Protein AF-A0A6V7KAG8-F1 (afdb_monomer_lite)

pLDDT: mean 85.81, std 10.56, range [47.44, 97.69]

InterPro domains:
  IPR023238 FAM175 family [PTHR31728] (1-101)

Sequence (103 aa):
IHSIIPCSPAINICGPRGTVDYERLKAMLRETGRHVVGWFRYRKNATLTPTFKDKILHKQFMSIFKNERCNDNYFVACMLNSSTTIGGGTHKFKHVFLHYKNG

Foldseek 3Di:
DPDDDDDPPVLCQQDPVLDGPLVSVCVSCPPVLQVQQEEEDEDEPDDQDDDPSNVVNQVNSLVSSDDPVHHQQRYKYKYKYWYADDVRPDIDIDIDIDGDDDD

Structure (mmCIF, N/CA/C/O backbone):
data_AF-A0A6V7KAG8-F1
#
_entry.id   AF-A0A6V7KAG8-F1
#
loop_
_atom_site.group_PDB
_atom_site.id
_atom_site.type_symbol
_atom_site.label_atom_id
_atom_site.label_alt_id
_atom_site.label_comp_id
_atom_site.label_asym_id
_atom_site.label_entity_id
_atom_site.label_seq_id
_atom_site.pdbx_PDB_ins_code
_atom_site.Cartn_x
_atom_site.Cartn_y
_atom_site.Cartn_z
_atom_site.occupancy
_atom_site.B_iso_or_equiv
_atom_site.auth_seq_id
_atom_site.auth_comp_id
_atom_site.auth_asym_id
_atom_site.auth_atom_id
_atom_site.pdbx_PDB_model_num
ATOM 1 N N . ILE A 1 1 ? -13.057 -3.910 -5.264 1.00 79.56 1 ILE A N 1
ATOM 2 C CA . ILE A 1 1 ? -12.570 -2.522 -5.050 1.00 79.56 1 ILE A CA 1
ATOM 3 C C . ILE A 1 1 ? -13.273 -1.641 -6.071 1.00 79.56 1 ILE A C 1
ATOM 5 O O . ILE A 1 1 ? -13.185 -1.967 -7.245 1.00 79.56 1 ILE A O 1
ATOM 9 N N . HIS A 1 2 ? -14.005 -0.609 -5.637 1.00 86.38 2 HIS A N 1
ATOM 10 C CA . HIS A 1 2 ? -14.826 0.229 -6.532 1.00 86.38 2 HIS A CA 1
ATOM 11 C C . HIS A 1 2 ? -14.133 1.525 -6.968 1.00 86.38 2 HIS A C 1
ATOM 13 O O . HIS A 1 2 ? -14.323 1.970 -8.094 1.00 86.38 2 HIS A O 1
ATOM 19 N N . SER A 1 3 ? -13.323 2.126 -6.098 1.00 91.56 3 SER A N 1
ATOM 20 C CA . SER A 1 3 ? -12.592 3.361 -6.381 1.00 91.56 3 SER A CA 1
ATOM 21 C C . SER A 1 3 ? -11.291 3.416 -5.579 1.00 91.56 3 SER A C 1
ATOM 23 O O . SER A 1 3 ? -11.089 2.642 -4.639 1.00 91.56 3 SER A O 1
ATOM 25 N N . ILE A 1 4 ? -10.398 4.323 -5.977 1.00 91.12 4 ILE A N 1
ATOM 26 C CA . ILE A 1 4 ? -9.155 4.630 -5.269 1.00 91.12 4 ILE A CA 1
ATOM 27 C C . ILE A 1 4 ? -9.095 6.128 -4.973 1.00 91.12 4 ILE A C 1
ATOM 29 O O . ILE A 1 4 ? -9.520 6.941 -5.791 1.00 91.12 4 ILE A O 1
ATOM 33 N N . ILE A 1 5 ? -8.540 6.486 -3.817 1.00 88.38 5 ILE A N 1
ATOM 34 C CA . ILE A 1 5 ? -8.283 7.878 -3.437 1.00 88.38 5 ILE A CA 1
ATOM 35 C C . ILE A 1 5 ? -6.762 8.047 -3.367 1.00 88.38 5 ILE A C 1
ATOM 37 O O . ILE A 1 5 ? -6.134 7.483 -2.466 1.00 88.38 5 ILE A O 1
ATOM 41 N N . PRO A 1 6 ? -6.130 8.756 -4.320 1.00 85.12 6 PRO A N 1
ATOM 42 C CA . PRO A 1 6 ? -4.703 9.017 -4.249 1.00 85.12 6 PRO A CA 1
ATOM 43 C C . PRO A 1 6 ? -4.412 9.996 -3.110 1.00 85.12 6 PRO A C 1
ATOM 45 O O . PRO A 1 6 ? -4.941 11.105 -3.069 1.00 85.12 6 PRO A O 1
ATOM 48 N N . CYS A 1 7 ? -3.532 9.600 -2.194 1.00 79.94 7 CYS A N 1
ATOM 49 C CA . CYS A 1 7 ? -2.980 10.524 -1.213 1.00 79.94 7 CYS A CA 1
ATOM 50 C C . CYS A 1 7 ? -1.894 11.357 -1.902 1.00 79.94 7 CYS A C 1
ATOM 52 O O . CYS A 1 7 ? -0.873 10.814 -2.330 1.00 79.94 7 CYS A O 1
ATOM 54 N N . SER A 1 8 ? -2.114 12.666 -2.039 1.00 70.31 8 SER A N 1
ATOM 55 C CA . SER A 1 8 ? -1.093 13.570 -2.577 1.00 70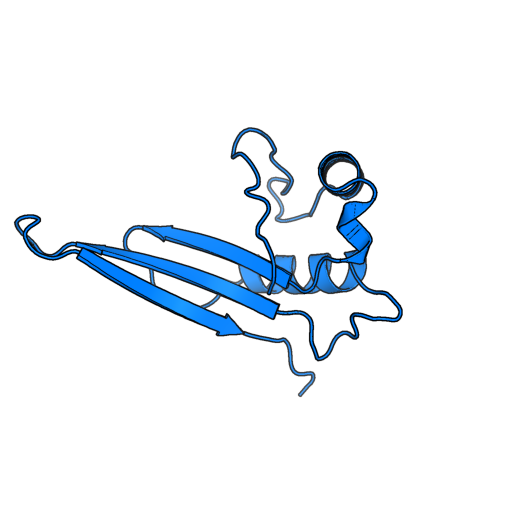.31 8 SER A CA 1
ATOM 56 C C . SER A 1 8 ? 0.169 13.520 -1.699 1.00 70.31 8 SER A C 1
ATOM 58 O O . SER A 1 8 ? 0.033 13.514 -0.475 1.00 70.31 8 SER A O 1
ATOM 60 N N . PRO A 1 9 ? 1.391 13.548 -2.266 1.00 63.31 9 PRO A N 1
ATOM 61 C CA . PRO A 1 9 ? 2.633 13.636 -1.490 1.00 63.31 9 PRO A CA 1
ATOM 62 C C . PRO A 1 9 ? 2.693 14.853 -0.553 1.00 63.31 9 PRO A C 1
ATOM 64 O O . PRO A 1 9 ? 3.380 14.813 0.463 1.00 63.31 9 PRO A O 1
ATOM 67 N N . ALA A 1 10 ? 1.953 15.924 -0.871 1.00 56.22 10 ALA A N 1
ATOM 68 C CA . ALA A 1 10 ? 1.813 17.104 -0.012 1.00 56.22 10 ALA A CA 1
ATOM 69 C C . ALA A 1 10 ? 1.030 16.805 1.283 1.00 56.22 10 ALA A C 1
ATOM 71 O O . ALA A 1 10 ? 1.198 17.472 2.309 1.00 56.22 10 ALA A O 1
ATOM 72 N N . ILE A 1 11 ? 0.187 15.771 1.253 1.00 59.94 11 ILE A N 1
ATOM 73 C CA . ILE A 1 11 ? -0.532 15.243 2.405 1.00 59.94 11 ILE A CA 1
ATOM 74 C C . ILE A 1 11 ? 0.362 14.180 3.032 1.00 59.94 11 ILE A C 1
ATOM 76 O O . ILE A 1 11 ? 0.193 12.979 2.827 1.00 59.94 11 ILE A O 1
ATOM 80 N N . ASN A 1 12 ? 1.366 14.631 3.782 1.00 67.25 12 ASN A N 1
ATOM 81 C CA . ASN A 1 12 ? 2.177 13.711 4.555 1.00 67.25 12 ASN A CA 1
ATOM 82 C C . ASN A 1 12 ? 1.346 13.166 5.726 1.00 67.25 12 ASN A C 1
ATOM 84 O O . ASN A 1 12 ? 1.292 13.768 6.796 1.00 67.25 12 ASN A O 1
ATOM 88 N N . ILE A 1 13 ? 0.657 12.050 5.484 1.00 72.50 13 ILE A N 1
ATOM 89 C CA . ILE A 1 13 ? -0.093 11.301 6.498 1.00 72.50 13 ILE A CA 1
ATOM 90 C C . ILE A 1 13 ? 0.819 10.420 7.353 1.00 72.50 13 ILE A C 1
ATOM 92 O O . ILE A 1 13 ? 0.333 9.772 8.267 1.00 72.50 13 ILE A O 1
ATOM 96 N N . CYS A 1 14 ? 2.116 10.333 7.044 1.00 72.56 14 CYS A N 1
ATOM 97 C CA . CYS A 1 14 ? 3.071 9.488 7.752 1.00 72.56 14 CYS A CA 1
ATOM 98 C C . CYS A 1 14 ? 4.195 10.345 8.336 1.00 72.56 14 CYS A C 1
ATOM 100 O O . CYS A 1 14 ? 5.072 10.834 7.6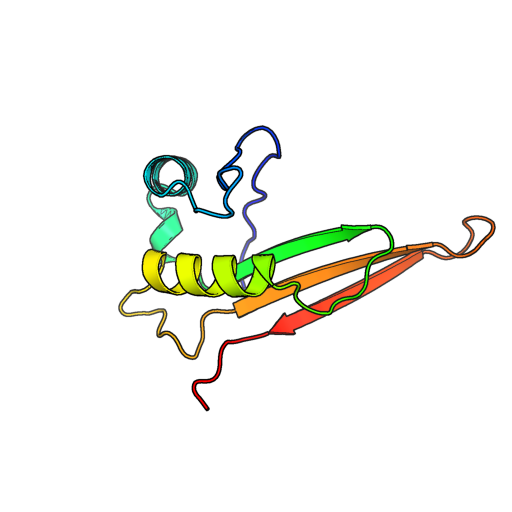26 1.00 72.56 14 CYS A O 1
ATOM 102 N N . GLY A 1 15 ? 4.220 10.478 9.657 1.00 69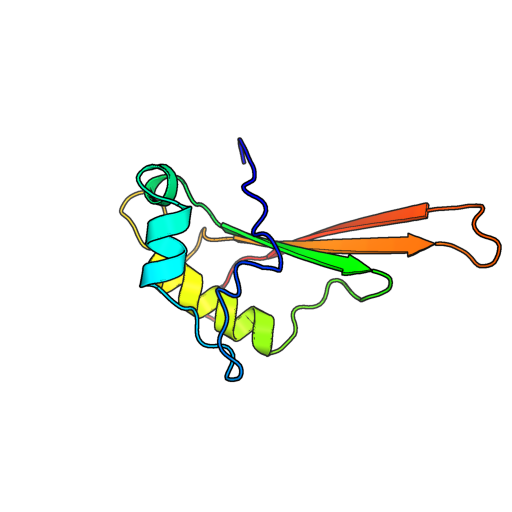.12 15 GLY A N 1
ATOM 103 C CA . GLY A 1 15 ? 5.323 11.126 10.353 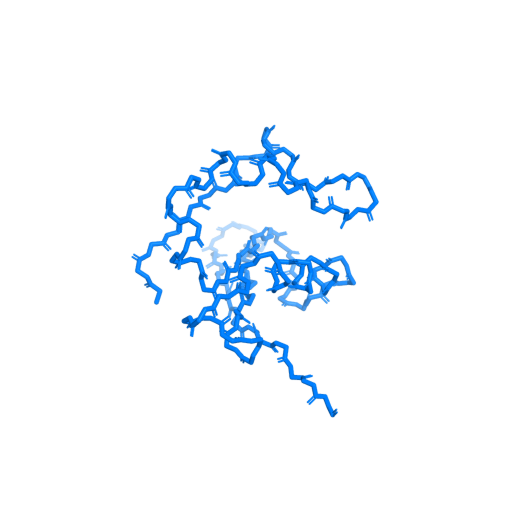1.00 69.12 15 GLY A CA 1
ATOM 104 C C . GLY A 1 15 ? 6.675 10.446 10.069 1.00 69.12 15 GLY A C 1
ATOM 105 O O . GLY A 1 15 ? 6.729 9.290 9.635 1.00 69.12 15 GLY A O 1
ATOM 106 N N . PRO A 1 16 ? 7.801 11.116 10.370 1.00 65.81 16 PRO A N 1
ATOM 107 C CA . PRO A 1 16 ? 9.151 10.600 10.111 1.00 65.81 16 PRO A CA 1
ATOM 108 C C . PRO A 1 16 ? 9.442 9.247 10.788 1.00 65.81 16 PRO A C 1
ATOM 110 O O . PRO A 1 16 ? 10.281 8.482 10.314 1.00 65.81 16 PRO A O 1
ATOM 113 N N . ARG A 1 17 ? 8.703 8.911 11.855 1.00 68.88 17 ARG A N 1
ATOM 114 C CA . ARG A 1 17 ? 8.790 7.636 12.587 1.00 68.88 17 ARG A CA 1
ATOM 115 C C . ARG A 1 17 ? 7.892 6.526 12.015 1.00 68.88 17 ARG A C 1
ATOM 117 O O . ARG A 1 17 ? 7.831 5.445 12.585 1.00 68.88 17 ARG A O 1
ATOM 124 N N . GLY A 1 18 ? 7.199 6.769 10.898 1.00 69.31 18 GLY A N 1
ATOM 125 C CA . GLY A 1 18 ? 6.235 5.825 10.319 1.00 69.31 18 GLY A CA 1
ATOM 126 C C . GLY A 1 18 ? 4.899 5.772 11.066 1.00 69.31 18 GLY A C 1
ATOM 127 O O . GLY A 1 18 ? 4.203 4.765 10.994 1.00 69.31 18 GLY A O 1
ATOM 128 N N . THR A 1 19 ? 4.567 6.827 11.811 1.00 79.19 19 THR A N 1
ATOM 129 C CA . THR A 1 19 ? 3.288 6.993 12.510 1.00 79.19 19 THR A CA 1
ATOM 130 C C . THR A 1 19 ? 2.272 7.660 11.597 1.00 79.19 19 THR A C 1
ATOM 132 O O . THR A 1 19 ? 2.549 8.735 11.064 1.00 79.19 19 THR A O 1
ATOM 135 N N . VAL A 1 20 ? 1.103 7.048 11.433 1.00 85.62 20 VAL A N 1
ATOM 136 C CA . VAL A 1 20 ? -0.013 7.655 10.705 1.00 85.62 20 VAL A CA 1
ATOM 137 C C . VAL A 1 20 ? -0.609 8.816 11.509 1.00 85.62 20 VAL A C 1
ATOM 139 O O . VAL A 1 20 ? -0.954 8.653 12.677 1.00 85.62 20 VAL A O 1
ATOM 142 N N . ASP A 1 21 ? -0.741 9.980 10.876 1.00 86.50 2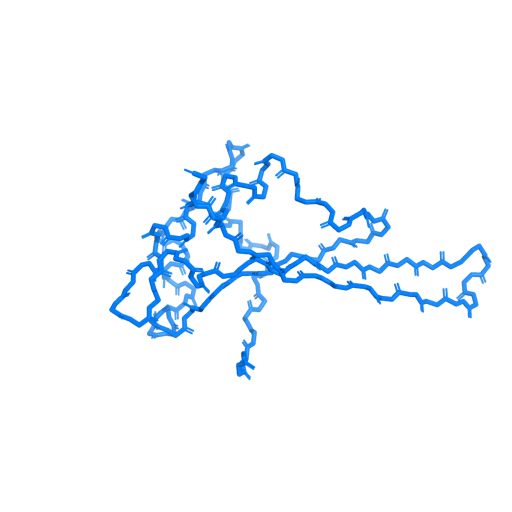1 ASP A N 1
ATOM 143 C CA . ASP A 1 21 ? -1.502 11.122 11.388 1.00 86.50 21 ASP A CA 1
ATOM 144 C C . ASP A 1 21 ? -2.999 10.867 11.159 1.00 86.50 21 ASP A C 1
ATOM 146 O O . ASP A 1 21 ? -3.520 11.019 10.049 1.00 86.50 21 ASP A O 1
ATOM 150 N N . TYR A 1 22 ? -3.671 10.406 12.215 1.00 83.06 22 TYR A N 1
ATOM 151 C CA . TYR A 1 22 ? -5.073 10.001 12.173 1.00 83.06 22 TYR A CA 1
ATOM 152 C C . TYR A 1 22 ? -6.019 11.162 11.853 1.00 83.06 22 TYR A C 1
ATOM 154 O O . TYR A 1 22 ? -6.917 10.997 11.028 1.00 83.06 22 TYR A O 1
ATOM 162 N N . GLU A 1 23 ? -5.805 12.336 12.446 1.00 84.12 23 GLU A N 1
ATOM 163 C CA . GLU A 1 23 ? -6.683 13.492 12.237 1.00 84.12 23 GLU A CA 1
ATOM 164 C C . GLU A 1 23 ? -6.601 13.979 10.792 1.00 84.12 23 GLU A C 1
ATOM 166 O O . GLU A 1 23 ? -7.622 14.201 10.135 1.00 84.12 23 GLU A O 1
ATOM 171 N N . ARG A 1 24 ? -5.386 14.044 10.239 1.00 85.31 24 ARG A N 1
ATOM 172 C CA . ARG A 1 24 ? -5.188 14.418 8.837 1.00 85.31 24 ARG A CA 1
ATOM 173 C C . ARG A 1 24 ? -5.779 13.388 7.873 1.00 85.31 24 ARG A C 1
ATOM 175 O O . ARG A 1 24 ? -6.384 13.762 6.867 1.00 85.31 24 ARG A O 1
ATOM 182 N N . LEU A 1 25 ? -5.633 12.100 8.180 1.00 86.88 25 LEU A N 1
ATOM 183 C CA . LEU A 1 25 ? -6.217 11.009 7.399 1.00 86.88 25 LEU A CA 1
ATOM 184 C C . LEU A 1 25 ? -7.752 11.054 7.421 1.00 86.88 25 LEU A C 1
ATOM 186 O O . LEU A 1 25 ? -8.388 10.935 6.372 1.00 86.88 25 LEU A O 1
ATOM 190 N N . LYS A 1 26 ? -8.349 11.278 8.595 1.00 84.19 26 LYS A N 1
ATOM 191 C CA . LYS A 1 26 ? -9.799 11.406 8.773 1.00 84.19 26 LYS A CA 1
ATOM 192 C C . LYS A 1 26 ? -10.343 12.638 8.051 1.00 84.19 26 LYS A C 1
ATOM 194 O O . LYS A 1 26 ? -11.348 12.530 7.353 1.00 84.19 26 LYS A O 1
ATOM 199 N N . ALA A 1 27 ? -9.653 13.776 8.132 1.00 86.12 27 ALA A N 1
ATOM 200 C CA . ALA A 1 27 ? -10.019 14.992 7.406 1.00 86.12 27 ALA A CA 1
ATOM 201 C C . ALA A 1 27 ? -9.986 14.805 5.878 1.00 86.12 27 ALA A C 1
ATOM 203 O O . ALA A 1 27 ? -10.841 15.344 5.171 1.00 86.12 27 ALA A O 1
ATOM 204 N N . MET A 1 28 ? -9.029 14.020 5.367 1.00 86.19 28 MET A N 1
ATOM 205 C CA . MET A 1 28 ? -8.926 13.694 3.942 1.00 86.19 28 MET A CA 1
ATOM 206 C C . MET A 1 28 ? -10.057 12.768 3.477 1.00 86.19 28 MET A C 1
ATOM 208 O O . MET A 1 28 ? -10.615 12.974 2.403 1.00 86.19 28 MET A O 1
ATOM 212 N N . LEU A 1 29 ? -10.394 11.746 4.268 1.00 87.44 29 LEU A N 1
ATOM 213 C CA . LEU A 1 29 ? -11.368 10.725 3.873 1.00 87.44 29 LEU A CA 1
ATOM 214 C C . LEU A 1 29 ? -12.819 11.122 4.166 1.00 87.44 29 LEU A C 1
ATOM 216 O O . LEU A 1 29 ? -13.721 10.679 3.450 1.00 87.44 29 LEU A O 1
ATOM 220 N N . ARG A 1 30 ? -13.064 11.965 5.176 1.00 87.25 30 ARG A N 1
ATOM 221 C CA . ARG A 1 30 ? -14.411 12.371 5.613 1.00 87.25 30 ARG A CA 1
ATOM 222 C C . ARG A 1 30 ? -15.333 11.142 5.740 1.00 87.25 30 ARG A C 1
ATOM 224 O O . ARG A 1 30 ? -14.930 10.110 6.274 1.00 87.25 30 ARG A O 1
ATOM 231 N N . GLU A 1 31 ? -16.532 11.215 5.169 1.00 84.12 31 GLU A N 1
ATOM 232 C CA . GLU A 1 31 ? -17.530 10.138 5.156 1.00 84.12 31 GLU A CA 1
ATOM 233 C C . GLU A 1 31 ? -17.121 8.909 4.330 1.00 84.12 31 GLU A C 1
ATOM 235 O O . GLU A 1 31 ? -17.692 7.833 4.498 1.00 84.12 31 GLU A O 1
ATOM 240 N N . THR A 1 32 ? -16.132 9.023 3.435 1.00 86.06 32 THR A N 1
ATOM 241 C CA . THR A 1 32 ? -15.689 7.881 2.612 1.00 86.06 32 THR A CA 1
ATOM 242 C C . THR A 1 32 ? -14.838 6.883 3.395 1.00 86.06 32 THR A C 1
ATOM 244 O O . THR A 1 32 ? -14.710 5.734 2.972 1.00 86.06 32 THR A O 1
ATOM 247 N N . GLY A 1 33 ? -14.332 7.277 4.573 1.00 84.06 33 GLY A N 1
ATOM 248 C CA . GLY A 1 33 ? -13.516 6.432 5.450 1.00 84.06 33 GLY A CA 1
ATOM 249 C C . GLY A 1 33 ? -14.173 5.093 5.801 1.00 84.06 33 GLY A C 1
ATOM 250 O O . GLY A 1 33 ? -13.497 4.070 5.852 1.00 84.06 33 GLY A O 1
ATOM 251 N N . ARG A 1 34 ? -15.507 5.064 5.937 1.00 85.69 34 ARG A N 1
ATOM 252 C CA . ARG A 1 34 ? -16.288 3.845 6.235 1.00 85.69 34 ARG A CA 1
ATOM 253 C C . ARG A 1 34 ? -16.304 2.803 5.111 1.00 85.69 34 ARG A C 1
ATOM 255 O O . ARG A 1 34 ? -16.707 1.666 5.331 1.00 85.69 34 ARG A O 1
ATOM 262 N N . HIS A 1 35 ? -15.915 3.191 3.898 1.00 88.50 35 HIS A N 1
ATOM 263 C CA . HIS A 1 35 ? -15.866 2.316 2.724 1.00 88.50 35 HIS A CA 1
ATOM 264 C C . HIS A 1 35 ? -14.437 1.871 2.384 1.00 88.50 35 HIS A C 1
ATOM 266 O O . HIS A 1 35 ? -14.222 1.196 1.376 1.00 88.50 35 HIS A O 1
ATOM 272 N N . VAL A 1 36 ? -13.454 2.247 3.207 1.00 90.31 36 VAL A N 1
ATOM 273 C CA . VAL A 1 36 ? -12.057 1.872 3.005 1.00 90.31 36 VAL A CA 1
ATOM 274 C C . VAL A 1 36 ? -11.870 0.402 3.373 1.00 90.31 36 VAL A C 1
ATOM 276 O O . VAL A 1 36 ? -12.083 -0.004 4.509 1.00 90.31 36 VAL A O 1
ATOM 279 N N . VAL A 1 37 ? -11.442 -0.390 2.390 1.00 91.69 37 VAL A N 1
ATOM 280 C CA . VAL A 1 37 ? -11.170 -1.836 2.527 1.00 91.69 37 VAL A CA 1
ATOM 281 C C . VAL A 1 37 ? -9.676 -2.167 2.461 1.00 91.69 37 VAL A C 1
ATOM 283 O O . VAL A 1 37 ? -9.276 -3.328 2.503 1.00 91.69 37 VAL A O 1
ATOM 286 N N . GLY A 1 38 ? -8.830 -1.151 2.298 1.00 92.69 38 GLY A N 1
ATOM 287 C CA . GLY A 1 38 ? -7.402 -1.339 2.126 1.00 92.69 38 GLY A CA 1
ATOM 288 C C . GLY A 1 38 ? -6.673 -0.063 1.744 1.00 92.69 38 GLY A C 1
ATOM 289 O O . GLY A 1 38 ? -7.247 1.022 1.682 1.00 92.69 38 GLY A O 1
ATOM 290 N N . TRP A 1 39 ? -5.392 -0.215 1.445 1.00 93.19 39 TRP A N 1
ATOM 291 C CA . TRP A 1 39 ? -4.517 0.864 0.998 1.00 93.19 39 TRP A CA 1
ATOM 292 C C . TRP A 1 39 ? -3.622 0.374 -0.135 1.00 93.19 39 TRP A C 1
ATOM 294 O O . TRP A 1 39 ? -3.489 -0.831 -0.363 1.00 93.19 39 TRP A O 1
ATOM 304 N N . PHE A 1 40 ? -2.995 1.299 -0.854 1.00 94.06 40 PHE A N 1
ATOM 305 C CA . PHE A 1 40 ? -2.080 0.952 -1.932 1.00 94.06 40 PHE A CA 1
ATOM 306 C C . PHE A 1 40 ? -0.795 1.767 -1.872 1.00 94.06 40 PHE A C 1
ATOM 308 O O . PHE A 1 40 ? -0.762 2.878 -1.340 1.00 94.06 40 PHE A O 1
ATOM 315 N N . ARG A 1 41 ? 0.274 1.217 -2.448 1.00 91.94 41 ARG A N 1
ATOM 316 C CA . ARG A 1 41 ? 1.549 1.912 -2.600 1.00 91.94 41 ARG A CA 1
ATOM 317 C C . ARG A 1 41 ? 2.163 1.610 -3.949 1.00 91.94 41 ARG A C 1
ATOM 319 O O . ARG A 1 41 ? 2.404 0.456 -4.285 1.00 91.94 41 ARG A O 1
ATOM 326 N N . TYR A 1 42 ? 2.481 2.670 -4.677 1.00 92.94 42 TYR A N 1
ATOM 327 C CA . TYR A 1 42 ? 3.213 2.588 -5.928 1.00 92.94 42 TYR A CA 1
ATOM 328 C C . TYR A 1 42 ? 4.703 2.872 -5.718 1.00 92.94 42 TYR A C 1
ATOM 330 O O . TYR A 1 42 ? 5.076 3.778 -4.967 1.00 92.94 42 TYR A O 1
ATOM 338 N N . ARG A 1 43 ? 5.561 2.103 -6.393 1.00 92.94 43 ARG A N 1
ATOM 339 C CA . ARG A 1 43 ? 7.011 2.317 -6.428 1.00 92.94 43 ARG A CA 1
ATOM 340 C C . ARG A 1 43 ? 7.569 2.093 -7.827 1.00 92.94 43 ARG A C 1
ATOM 342 O O . ARG A 1 43 ? 7.330 1.059 -8.444 1.00 92.94 43 ARG A O 1
ATOM 349 N N . LYS A 1 44 ? 8.397 3.017 -8.302 1.00 94.31 44 LYS A N 1
ATOM 350 C CA . LYS A 1 44 ? 9.140 2.839 -9.552 1.00 94.31 44 LYS A CA 1
ATOM 351 C C . LYS A 1 44 ? 10.392 1.997 -9.291 1.00 94.31 44 LYS A C 1
ATOM 353 O O . LYS A 1 44 ? 11.082 2.228 -8.304 1.00 94.31 44 LYS A O 1
ATOM 358 N N . ASN A 1 45 ? 10.672 1.036 -10.167 1.00 92.44 45 ASN A N 1
ATOM 359 C CA . ASN A 1 45 ? 11.870 0.190 -10.160 1.00 92.44 45 ASN A CA 1
ATOM 360 C C . ASN A 1 45 ? 12.133 -0.549 -8.830 1.00 92.44 45 ASN A C 1
ATOM 362 O O . ASN A 1 45 ? 13.282 -0.786 -8.473 1.00 92.44 45 ASN A O 1
ATOM 366 N N . ALA A 1 46 ? 11.083 -0.919 -8.091 1.00 92.12 46 ALA A N 1
ATOM 367 C CA . ALA A 1 46 ? 11.198 -1.608 -6.802 1.00 92.12 46 ALA A CA 1
ATOM 368 C C . ALA A 1 46 ? 10.532 -2.991 -6.825 1.00 92.12 46 ALA A C 1
ATOM 370 O O . ALA A 1 46 ? 9.709 -3.277 -7.694 1.00 92.12 46 ALA A O 1
ATOM 371 N N . THR A 1 47 ? 10.846 -3.848 -5.851 1.00 92.12 47 THR A N 1
ATOM 372 C CA . THR A 1 47 ? 10.151 -5.130 -5.664 1.00 92.12 47 THR A CA 1
ATOM 373 C C . THR A 1 47 ? 8.743 -4.923 -5.092 1.00 92.12 47 THR A C 1
ATOM 375 O O . THR A 1 47 ? 8.430 -3.882 -4.508 1.00 92.12 47 THR A O 1
ATOM 378 N N . LEU A 1 48 ? 7.883 -5.932 -5.257 1.00 94.19 48 LEU A N 1
ATOM 379 C CA . LEU A 1 48 ? 6.538 -5.957 -4.668 1.00 94.19 48 LEU A CA 1
ATOM 380 C C . LEU A 1 48 ? 6.526 -6.446 -3.210 1.00 94.19 48 LEU A C 1
ATOM 382 O O . LEU A 1 48 ? 5.463 -6.561 -2.604 1.00 94.19 48 LEU A O 1
ATOM 386 N N . THR A 1 49 ? 7.696 -6.735 -2.641 1.00 94.00 49 THR A N 1
ATOM 387 C CA . THR A 1 49 ? 7.819 -7.208 -1.264 1.00 94.00 49 THR A CA 1
ATOM 388 C C . THR A 1 49 ? 7.551 -6.056 -0.288 1.00 94.00 49 THR A C 1
ATOM 390 O O . THR A 1 49 ? 8.183 -4.997 -0.400 1.00 94.00 49 THR A O 1
ATOM 393 N N . PRO A 1 50 ? 6.656 -6.232 0.702 1.00 92.38 50 PRO A N 1
ATOM 394 C CA . PRO A 1 50 ? 6.453 -5.243 1.752 1.00 92.38 50 PRO A CA 1
ATOM 395 C C . PRO A 1 50 ? 7.733 -5.002 2.549 1.00 92.38 50 PRO A C 1
ATOM 397 O O . PRO A 1 50 ? 8.355 -5.926 3.072 1.00 92.38 50 PRO A O 1
ATOM 400 N N . THR A 1 51 ? 8.084 -3.733 2.698 1.00 91.31 51 THR A N 1
ATOM 401 C CA . THR A 1 51 ? 9.105 -3.264 3.635 1.00 91.31 51 THR A CA 1
ATOM 402 C C . THR A 1 51 ? 8.586 -3.338 5.070 1.00 91.31 51 THR A C 1
ATOM 404 O O . THR A 1 51 ? 7.380 -3.409 5.315 1.00 91.31 51 THR A O 1
ATOM 407 N N . PHE A 1 52 ? 9.487 -3.232 6.047 1.00 88.81 52 PHE A N 1
ATOM 408 C CA . PHE A 1 52 ? 9.106 -3.117 7.457 1.00 88.81 52 PHE A CA 1
ATOM 409 C C . PHE A 1 52 ? 8.135 -1.949 7.714 1.00 88.81 52 PHE A C 1
ATOM 411 O O . PHE A 1 52 ? 7.142 -2.113 8.421 1.00 88.81 52 PHE A O 1
ATOM 418 N N . LYS A 1 53 ? 8.355 -0.803 7.051 1.00 87.19 53 LYS A N 1
ATOM 419 C CA . LYS A 1 53 ? 7.453 0.355 7.125 1.00 87.19 53 LYS A CA 1
ATOM 420 C C . LYS A 1 53 ? 6.056 0.033 6.588 1.00 87.19 53 LYS A C 1
ATOM 422 O O . LYS A 1 53 ? 5.082 0.436 7.205 1.00 87.19 53 LYS A O 1
ATOM 427 N N . ASP A 1 54 ? 5.939 -0.726 5.496 1.00 90.25 54 ASP A N 1
ATOM 428 C CA . ASP A 1 54 ? 4.619 -1.115 4.969 1.00 90.25 54 ASP A CA 1
ATOM 429 C C . ASP A 1 54 ? 3.866 -2.015 5.944 1.00 90.25 54 ASP A C 1
ATOM 431 O O . ASP A 1 54 ? 2.658 -1.876 6.095 1.00 90.25 54 ASP A O 1
ATOM 435 N N . LYS A 1 55 ? 4.573 -2.918 6.634 1.00 90.88 55 LYS A N 1
ATOM 436 C CA . LYS A 1 55 ? 3.963 -3.791 7.643 1.00 90.88 55 LYS A CA 1
ATOM 437 C C . LYS A 1 55 ? 3.439 -2.987 8.837 1.00 90.88 55 LYS A C 1
ATOM 439 O O . LYS A 1 55 ? 2.336 -3.259 9.300 1.00 90.88 55 LYS A O 1
ATOM 444 N N . ILE A 1 56 ? 4.195 -1.989 9.308 1.00 90.12 56 ILE A N 1
ATOM 445 C CA . ILE A 1 56 ? 3.745 -1.073 10.373 1.00 90.12 56 ILE A CA 1
ATOM 446 C C . ILE A 1 56 ? 2.517 -0.282 9.916 1.00 90.12 56 ILE A C 1
ATOM 448 O O . ILE A 1 56 ? 1.511 -0.262 10.623 1.00 90.12 56 ILE A O 1
ATOM 452 N N . LEU A 1 57 ? 2.576 0.321 8.725 1.00 89.81 57 LEU A N 1
ATOM 453 C CA . LEU A 1 57 ? 1.466 1.099 8.173 1.00 89.81 57 LEU A CA 1
ATOM 454 C C . LEU A 1 57 ? 0.213 0.254 7.991 1.00 89.81 57 LEU A C 1
ATOM 456 O O . LEU A 1 57 ? -0.876 0.699 8.329 1.00 89.81 57 LEU A O 1
ATOM 460 N N . HIS A 1 58 ? 0.363 -0.980 7.514 1.00 91.44 58 HIS A N 1
ATOM 461 C CA . HIS A 1 58 ? -0.762 -1.885 7.360 1.00 91.44 58 HIS A CA 1
ATOM 462 C C . HIS A 1 58 ? -1.457 -2.139 8.698 1.00 91.44 58 HIS A C 1
ATOM 464 O O . HIS A 1 58 ? -2.668 -1.981 8.769 1.00 91.44 58 HIS A O 1
ATOM 470 N N . LYS A 1 59 ? -0.705 -2.417 9.773 1.00 90.44 59 LYS A N 1
ATOM 471 C CA . LYS A 1 59 ? -1.273 -2.590 11.121 1.00 90.44 59 LYS A CA 1
ATOM 472 C C . LYS A 1 59 ? -1.954 -1.322 11.643 1.00 90.44 59 LYS A C 1
ATOM 474 O O . LYS A 1 59 ? -3.025 -1.407 12.235 1.00 90.44 59 LYS A O 1
ATOM 479 N N . GLN A 1 60 ? -1.356 -0.152 11.415 1.00 90.06 60 GLN A N 1
ATOM 480 C CA . GLN A 1 60 ? -1.958 1.124 11.815 1.00 90.06 60 GLN A CA 1
ATOM 481 C C . GLN A 1 60 ? -3.262 1.389 11.056 1.00 90.06 60 GLN A C 1
ATOM 483 O O . GLN A 1 60 ? -4.274 1.693 11.678 1.00 90.06 60 GLN A O 1
ATOM 488 N N . PHE A 1 61 ? -3.277 1.206 9.735 1.00 90.31 61 PHE A N 1
ATOM 489 C CA . PHE A 1 61 ? -4.484 1.370 8.930 1.00 90.31 61 PHE A CA 1
ATOM 490 C C . PHE A 1 61 ? -5.563 0.339 9.255 1.00 90.31 61 PHE A C 1
ATOM 492 O O . PHE A 1 61 ? -6.728 0.713 9.312 1.00 90.31 61 PHE A O 1
ATOM 499 N N . MET A 1 62 ? -5.198 -0.918 9.524 1.00 90.19 62 MET A N 1
ATOM 500 C CA . MET A 1 62 ? -6.148 -1.926 10.005 1.00 90.19 62 MET A CA 1
ATOM 501 C C . MET A 1 62 ? -6.864 -1.446 11.266 1.00 90.19 62 MET A C 1
ATOM 503 O O . MET A 1 62 ? -8.085 -1.466 11.306 1.00 90.19 62 MET A O 1
ATOM 507 N N . SER A 1 63 ? -6.114 -0.945 12.253 1.00 88.56 63 SER A N 1
ATOM 508 C CA . SER A 1 63 ? -6.686 -0.405 13.493 1.00 88.56 63 SER A CA 1
ATOM 509 C C . SER A 1 63 ? -7.601 0.800 13.236 1.00 88.56 63 SER A C 1
ATOM 511 O O . SER A 1 63 ? -8.700 0.876 13.773 1.00 88.56 63 SER A O 1
ATOM 513 N N . ILE A 1 64 ? -7.171 1.720 12.366 1.00 87.56 64 ILE A N 1
ATOM 514 C CA . ILE A 1 64 ? -7.893 2.959 12.041 1.00 87.56 64 ILE A CA 1
ATOM 515 C C . ILE A 1 64 ? -9.203 2.697 11.289 1.00 87.56 64 ILE A C 1
ATOM 517 O O . ILE A 1 64 ? -10.211 3.341 11.566 1.00 87.56 64 ILE A O 1
ATOM 521 N N . PHE A 1 65 ? -9.185 1.789 10.312 1.00 87.38 65 PHE A N 1
ATOM 522 C CA . PHE A 1 65 ? -10.332 1.506 9.446 1.00 87.38 65 PHE A CA 1
ATOM 523 C C . PHE A 1 65 ? -11.172 0.326 9.924 1.00 87.38 65 PHE A C 1
ATOM 525 O O . PHE A 1 65 ? -12.131 -0.043 9.241 1.00 87.38 65 PHE A O 1
ATOM 532 N N . LYS A 1 66 ? -10.848 -0.246 11.088 1.00 84.81 66 LYS A N 1
ATOM 533 C CA . LYS A 1 66 ? -11.633 -1.309 11.703 1.00 84.81 66 LYS A CA 1
ATOM 534 C C . LYS A 1 66 ? -13.069 -0.836 11.887 1.00 84.81 66 LYS A C 1
ATOM 536 O O . LYS A 1 66 ? -13.340 0.153 12.562 1.00 84.81 66 LYS A O 1
ATOM 541 N N . ASN A 1 67 ? -13.991 -1.543 11.253 1.00 77.38 67 ASN A N 1
ATOM 542 C CA . ASN A 1 67 ? -15.418 -1.275 11.344 1.00 77.38 67 ASN A CA 1
ATOM 543 C C . ASN A 1 67 ? -16.200 -2.578 11.132 1.00 77.38 67 ASN A C 1
ATOM 545 O O . ASN A 1 67 ? -15.621 -3.598 10.762 1.00 77.38 67 ASN A O 1
ATOM 549 N N . GLU A 1 68 ? -17.516 -2.543 11.332 1.00 64.44 68 GLU A N 1
ATOM 550 C CA . GLU A 1 68 ? -18.393 -3.721 11.223 1.00 64.44 68 GLU A CA 1
ATOM 551 C C . GLU A 1 68 ? -18.297 -4.453 9.871 1.00 64.44 68 GLU A C 1
ATOM 553 O O . GLU A 1 68 ? -18.527 -5.656 9.799 1.00 64.44 68 GLU A O 1
ATOM 558 N N . ARG A 1 69 ? -17.932 -3.747 8.791 1.00 67.38 69 ARG A N 1
ATOM 559 C CA . ARG A 1 69 ? -17.820 -4.291 7.427 1.00 67.38 69 ARG A CA 1
ATOM 560 C C . ARG A 1 69 ? -16.397 -4.690 7.040 1.00 67.38 69 ARG A C 1
A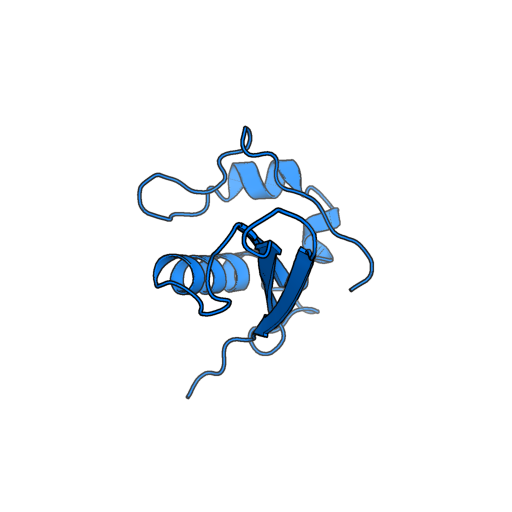TOM 562 O O . ARG A 1 69 ? -16.219 -5.408 6.060 1.00 67.38 69 ARG A O 1
ATOM 569 N N . CYS A 1 70 ? -15.390 -4.226 7.775 1.00 69.38 70 CYS A N 1
ATOM 570 C CA . CYS A 1 70 ? -13.982 -4.478 7.498 1.00 69.38 70 CYS A CA 1
ATOM 571 C C . CYS A 1 70 ? -13.315 -5.084 8.735 1.00 69.38 70 CYS A C 1
ATOM 573 O O . CYS A 1 70 ? -12.773 -4.374 9.582 1.00 69.38 70 CYS A O 1
ATOM 575 N N . ASN A 1 71 ? -13.369 -6.415 8.826 1.00 69.19 71 ASN A N 1
ATOM 576 C CA . ASN A 1 71 ? -12.646 -7.173 9.843 1.00 69.19 71 ASN A CA 1
ATOM 577 C C . ASN A 1 71 ? -11.152 -7.279 9.477 1.00 69.19 71 ASN A C 1
ATOM 579 O O . ASN A 1 71 ? -10.782 -7.253 8.300 1.00 69.19 71 ASN A O 1
ATOM 583 N N . ASP A 1 72 ? -10.307 -7.464 10.489 1.00 70.50 72 ASP A N 1
ATOM 584 C CA . ASP A 1 72 ? -8.844 -7.490 10.411 1.00 70.50 72 ASP A CA 1
ATOM 585 C C . ASP A 1 72 ? -8.323 -8.496 9.362 1.00 70.50 72 ASP A C 1
ATOM 587 O O . ASP A 1 72 ? -7.298 -8.273 8.723 1.00 70.50 72 ASP A O 1
ATOM 591 N N . ASN A 1 73 ? -9.070 -9.573 9.105 1.00 76.38 73 ASN A N 1
ATOM 592 C CA . ASN A 1 73 ? -8.698 -10.614 8.144 1.00 76.38 73 ASN A CA 1
ATOM 593 C C . ASN A 1 73 ? -8.842 -10.208 6.664 1.00 76.38 73 ASN A C 1
ATOM 595 O O . ASN A 1 73 ? -8.263 -10.873 5.803 1.00 76.38 73 ASN A O 1
ATOM 599 N N . TYR A 1 74 ? -9.607 -9.153 6.361 1.00 84.50 74 TYR A N 1
ATOM 600 C CA . TYR A 1 74 ? -9.962 -8.762 4.989 1.00 84.50 74 TYR A CA 1
ATOM 601 C C . TYR A 1 74 ? -9.401 -7.406 4.561 1.00 84.50 74 TYR A C 1
ATOM 603 O O . TYR A 1 74 ? -9.532 -7.039 3.394 1.00 84.50 74 TYR A O 1
ATOM 611 N N . PHE A 1 75 ? -8.766 -6.662 5.469 1.00 91.50 75 PHE A N 1
ATOM 612 C CA . PHE A 1 75 ? -8.113 -5.411 5.107 1.00 91.50 75 PHE A CA 1
ATOM 613 C C . PHE A 1 75 ? -6.882 -5.702 4.240 1.00 91.50 75 PHE A C 1
ATOM 615 O O . PHE A 1 75 ? -5.993 -6.456 4.643 1.00 91.50 75 PHE A O 1
ATOM 622 N N . VAL A 1 76 ? -6.812 -5.107 3.047 1.00 93.50 76 VAL A N 1
ATOM 623 C CA . VAL A 1 76 ? -5.757 -5.421 2.068 1.00 93.50 76 VAL A CA 1
ATOM 624 C C . VAL A 1 76 ? -4.732 -4.301 1.898 1.00 93.50 76 VAL A C 1
ATOM 626 O O . VAL A 1 76 ? -5.028 -3.111 1.990 1.00 93.50 76 VAL A O 1
ATOM 629 N N . ALA A 1 77 ? -3.501 -4.688 1.592 1.00 94.12 77 ALA A N 1
ATOM 630 C CA . ALA A 1 77 ? -2.442 -3.823 1.101 1.00 94.12 77 ALA A CA 1
ATOM 631 C C . ALA A 1 77 ? -2.150 -4.174 -0.364 1.00 94.12 77 ALA A C 1
ATOM 633 O O . ALA A 1 77 ? -1.778 -5.305 -0.672 1.00 94.12 77 ALA A O 1
ATOM 634 N N . CYS A 1 78 ? -2.292 -3.211 -1.270 1.00 95.75 78 CYS A N 1
ATOM 635 C CA . CYS A 1 78 ? -1.943 -3.372 -2.678 1.00 95.75 78 CYS A CA 1
ATOM 636 C C . CYS A 1 78 ? -0.563 -2.768 -2.954 1.00 95.75 78 CYS A C 1
ATOM 638 O O . CYS A 1 78 ? -0.374 -1.554 -2.859 1.00 95.75 78 CYS A O 1
ATOM 640 N N . MET A 1 79 ? 0.418 -3.601 -3.292 1.00 95.94 79 MET A N 1
ATOM 641 C CA . MET A 1 79 ? 1.733 -3.131 -3.729 1.00 95.94 79 MET A CA 1
ATOM 642 C C . MET A 1 79 ? 1.743 -3.072 -5.250 1.00 95.94 79 MET A C 1
ATOM 644 O O . MET A 1 79 ? 1.460 -4.077 -5.895 1.00 95.94 79 MET A O 1
ATOM 648 N N . LEU A 1 80 ? 2.087 -1.918 -5.817 1.00 96.56 80 LEU A N 1
ATOM 649 C CA . LEU A 1 80 ? 2.209 -1.706 -7.256 1.00 96.56 80 LEU A CA 1
ATOM 650 C C . LEU A 1 80 ? 3.630 -1.279 -7.602 1.00 96.56 80 LEU A C 1
ATOM 652 O O . LEU A 1 80 ? 4.255 -0.495 -6.880 1.00 96.56 80 LEU A O 1
ATOM 656 N N . ASN A 1 81 ? 4.125 -1.732 -8.748 1.00 96.62 81 ASN A N 1
ATOM 657 C CA . ASN A 1 81 ? 5.360 -1.217 -9.306 1.00 96.62 81 ASN A CA 1
ATOM 658 C C . ASN A 1 81 ? 5.284 -0.993 -10.814 1.00 96.62 81 ASN A C 1
ATOM 660 O O . ASN A 1 81 ? 4.422 -1.527 -11.512 1.00 96.62 81 ASN A O 1
ATOM 664 N N . SER A 1 82 ? 6.244 -0.215 -11.303 1.00 97.25 82 SER A N 1
ATOM 665 C CA . SER A 1 82 ? 6.584 -0.165 -12.719 1.00 97.25 82 SER A CA 1
ATOM 666 C C . SER A 1 82 ? 8.085 -0.330 -12.901 1.00 97.25 82 SER A C 1
ATOM 668 O O . SER A 1 82 ? 8.865 0.202 -12.111 1.00 97.25 82 SER A O 1
ATOM 670 N N . SER A 1 83 ? 8.497 -0.963 -13.986 1.00 96.31 83 SER A N 1
ATOM 671 C CA . SER A 1 83 ? 9.888 -1.003 -14.435 1.00 96.31 83 SER A CA 1
ATOM 672 C C . SER A 1 83 ? 9.946 -0.845 -15.945 1.00 96.31 83 SER A C 1
ATOM 674 O O . SER A 1 83 ? 9.025 -1.291 -16.628 1.00 96.31 83 SER A O 1
ATOM 676 N N . THR A 1 84 ? 11.037 -0.296 -16.460 1.00 96.81 84 THR A N 1
ATOM 677 C CA . THR A 1 84 ? 11.263 -0.169 -17.904 1.00 96.81 84 THR A CA 1
ATOM 678 C C . THR A 1 84 ? 12.546 -0.901 -18.284 1.00 96.81 84 THR A C 1
ATOM 680 O O . THR A 1 84 ? 13.493 -0.922 -17.497 1.00 96.81 84 THR A O 1
ATOM 683 N N . THR A 1 85 ? 12.571 -1.539 -19.454 1.00 95.00 85 THR A N 1
ATOM 684 C CA . THR A 1 85 ? 13.789 -2.150 -20.000 1.00 95.00 85 THR A CA 1
ATOM 685 C C . THR A 1 85 ? 14.852 -1.097 -20.305 1.00 95.00 85 THR A C 1
ATOM 687 O O . THR A 1 85 ? 14.559 0.089 -20.485 1.00 95.00 85 THR A O 1
ATOM 690 N N . ILE A 1 86 ? 16.106 -1.543 -20.383 1.00 91.38 86 ILE A N 1
ATOM 691 C CA . ILE A 1 86 ? 17.202 -0.719 -20.895 1.00 91.38 86 ILE A CA 1
ATOM 692 C C . ILE A 1 86 ? 16.833 -0.306 -22.330 1.00 91.38 86 ILE A C 1
ATOM 694 O O . ILE A 1 86 ? 16.454 -1.152 -23.135 1.00 91.38 86 ILE A O 1
ATOM 698 N N . GLY A 1 87 ? 16.866 0.998 -22.615 1.00 91.81 87 GLY A N 1
ATOM 699 C CA . GLY A 1 87 ? 16.430 1.569 -23.896 1.00 91.81 87 GLY A CA 1
ATOM 700 C C . GLY A 1 87 ? 14.968 2.027 -23.951 1.00 91.81 87 GLY A C 1
ATOM 701 O O . GLY A 1 87 ? 14.548 2.565 -24.966 1.00 91.81 87 GLY A O 1
ATOM 702 N N . GLY A 1 88 ? 14.174 1.857 -22.889 1.00 92.38 88 GLY A N 1
ATOM 703 C CA . GLY A 1 88 ? 12.838 2.467 -22.814 1.00 92.38 88 GLY A CA 1
ATOM 704 C C . GLY A 1 88 ? 11.729 1.745 -23.590 1.00 92.38 88 GLY A C 1
ATOM 705 O O . GLY A 1 88 ? 10.564 2.078 -23.416 1.00 92.38 88 GLY A O 1
ATOM 706 N N . GLY A 1 89 ? 12.061 0.746 -24.412 1.00 95.75 89 GLY A N 1
ATOM 707 C CA . GLY A 1 89 ? 11.121 0.135 -25.361 1.00 95.75 89 GLY A CA 1
ATOM 708 C C . GLY A 1 89 ? 10.048 -0.773 -24.751 1.00 95.75 89 GLY A C 1
ATOM 709 O O . GLY A 1 89 ? 9.092 -1.137 -25.429 1.00 95.75 89 GLY A O 1
ATOM 710 N N . THR A 1 90 ? 10.169 -1.177 -23.483 1.00 97.12 90 THR A N 1
ATOM 711 C CA . THR A 1 90 ? 9.158 -2.016 -22.823 1.00 97.12 90 THR A CA 1
ATOM 712 C C . THR A 1 90 ? 8.933 -1.586 -21.383 1.00 97.12 90 THR A C 1
ATOM 714 O O . THR A 1 90 ? 9.850 -1.587 -20.560 1.00 97.12 90 THR A O 1
ATOM 717 N N . HIS A 1 91 ? 7.677 -1.276 -21.063 1.00 96.56 91 HIS A N 1
ATOM 718 C CA . HIS A 1 91 ? 7.220 -0.951 -19.717 1.00 96.56 91 HIS A CA 1
ATOM 719 C C . HIS A 1 91 ? 6.486 -2.147 -19.115 1.00 96.56 91 HIS A C 1
ATOM 721 O O . HIS A 1 91 ? 5.607 -2.736 -19.735 1.00 96.56 91 HIS A O 1
ATOM 727 N N . LYS A 1 92 ? 6.830 -2.496 -17.878 1.00 97.12 92 LYS A N 1
ATOM 728 C CA . LYS A 1 92 ? 6.203 -3.578 -17.123 1.00 97.12 92 LYS A CA 1
ATOM 729 C C . LYS A 1 92 ? 5.589 -3.017 -15.855 1.00 97.12 92 LYS A C 1
ATOM 731 O O . LYS A 1 92 ? 6.302 -2.424 -15.049 1.00 97.12 92 LYS A O 1
ATOM 736 N N . PHE A 1 93 ? 4.304 -3.279 -15.657 1.00 97.56 93 PHE A N 1
ATOM 737 C CA . PHE A 1 93 ? 3.564 -2.939 -14.446 1.00 97.56 93 PHE A CA 1
ATOM 738 C C . PHE A 1 93 ? 3.202 -4.229 -13.717 1.00 97.56 93 PHE A C 1
ATOM 740 O O . PHE A 1 93 ? 2.689 -5.160 -14.335 1.00 97.56 93 PHE A O 1
ATOM 747 N N . LYS A 1 94 ? 3.489 -4.316 -12.418 1.00 97.69 94 LYS A N 1
ATOM 748 C CA . LYS A 1 94 ? 3.076 -5.460 -11.595 1.00 97.69 94 LYS A CA 1
ATOM 749 C C . LYS A 1 94 ? 2.336 -4.977 -10.360 1.00 97.69 94 LYS A C 1
ATOM 751 O O . LYS A 1 94 ? 2.583 -3.875 -9.871 1.00 97.69 94 LYS A O 1
ATOM 756 N N . HIS A 1 95 ? 1.465 -5.830 -9.837 1.00 96.69 95 HIS A N 1
ATOM 757 C CA . HIS A 1 95 ? 0.784 -5.588 -8.577 1.00 96.69 95 HIS A CA 1
ATOM 758 C C . HIS A 1 95 ? 0.596 -6.884 -7.786 1.00 96.69 95 HIS A C 1
ATOM 760 O O . HIS A 1 95 ? 0.637 -7.975 -8.352 1.00 96.69 95 HIS A O 1
ATOM 766 N N . VAL A 1 96 ? 0.397 -6.755 -6.476 1.00 96.50 96 VAL A N 1
ATOM 767 C CA . VAL A 1 96 ? -0.010 -7.852 -5.592 1.00 96.50 96 VAL A CA 1
ATOM 768 C C . VAL A 1 96 ? -0.894 -7.313 -4.473 1.00 96.50 96 VAL A C 1
ATOM 770 O O . VAL A 1 96 ? -0.612 -6.251 -3.913 1.00 96.50 96 VAL A O 1
ATOM 773 N N . PHE A 1 97 ? -1.949 -8.056 -4.144 1.00 95.00 97 PHE A N 1
ATOM 774 C CA . PHE A 1 97 ? -2.761 -7.827 -2.954 1.00 95.00 97 PHE A CA 1
ATOM 775 C C . PHE A 1 97 ? -2.287 -8.734 -1.828 1.00 95.00 97 PHE A C 1
ATOM 777 O O . PHE A 1 97 ? -2.087 -9.932 -2.018 1.00 95.00 97 PHE A O 1
ATOM 784 N N . LEU A 1 98 ? -2.103 -8.145 -0.656 1.00 92.94 98 LEU A N 1
ATOM 785 C CA . LEU A 1 98 ? -1.636 -8.815 0.545 1.00 92.94 98 LEU A CA 1
ATOM 786 C C . LEU A 1 98 ? -2.622 -8.530 1.666 1.00 92.94 98 LEU A C 1
ATOM 788 O O . LEU A 1 98 ? -3.150 -7.426 1.752 1.00 92.94 98 LEU A O 1
ATOM 792 N N . HIS A 1 99 ? -2.843 -9.501 2.537 1.00 90.19 99 HIS A N 1
ATOM 793 C CA . HIS A 1 99 ? -3.624 -9.311 3.750 1.00 90.19 99 HIS A CA 1
ATOM 794 C C . HIS A 1 99 ? -2.835 -9.863 4.935 1.00 90.19 99 HIS A C 1
ATOM 796 O O . HIS A 1 99 ? -1.990 -10.752 4.773 1.00 90.19 99 HIS A O 1
ATOM 802 N N . TYR A 1 100 ? -3.066 -9.308 6.118 1.00 84.88 100 TYR A N 1
ATOM 803 C CA . TYR A 1 100 ? -2.432 -9.790 7.335 1.00 84.88 100 TYR A CA 1
ATOM 804 C C . TYR A 1 100 ? -3.129 -11.073 7.802 1.00 84.88 100 TYR A C 1
ATOM 806 O O . TYR A 1 100 ? -4.338 -11.083 8.018 1.00 84.88 100 TYR A O 1
ATOM 814 N N . LYS A 1 101 ? -2.369 -12.163 7.951 1.00 77.88 101 LYS A N 1
ATOM 815 C CA . LYS A 1 101 ? -2.819 -13.362 8.665 1.00 77.88 101 LYS A CA 1
ATOM 816 C C . LYS A 1 101 ? -2.162 -13.364 10.039 1.00 77.88 101 LYS A C 1
ATOM 818 O O . LYS A 1 101 ? -0.936 -13.285 10.120 1.00 77.88 101 LYS A O 1
ATOM 823 N N . ASN A 1 102 ? -2.968 -13.458 11.092 1.00 63.44 102 ASN A N 1
ATOM 824 C CA . ASN A 1 102 ? -2.460 -13.903 12.385 1.00 63.44 102 ASN A CA 1
ATOM 825 C C . ASN A 1 102 ? -2.031 -15.362 12.200 1.00 63.44 102 ASN A C 1
ATOM 827 O O . ASN A 1 102 ? -2.837 -16.172 11.741 1.00 63.44 102 ASN A O 1
ATOM 831 N N . GLY A 1 103 ? -0.743 -15.631 12.416 1.00 47.44 103 GLY A N 1
ATOM 832 C CA . GLY A 1 103 ? -0.208 -16.992 12.450 1.00 47.44 103 GLY A CA 1
ATOM 833 C C . GLY A 1 103 ? -0.692 -17.732 13.682 1.00 47.44 103 GLY A C 1
ATOM 834 O O . GLY A 1 103 ? -0.919 -17.047 14.706 1.00 47.44 103 GLY A O 1
#

Secondary structure (DSSP, 8-state):
--------TTS--B-TTS-B-HHHHHHHHGGGGGG--EEEEEEET--SSPPHHHHHHHHHHHHHH-BTTB-TTT-EEEEEEEEE-TTS--EEEEEEEEEPPP-

Radius of gyration: 14.95 Å; chains: 1; bounding box: 36×34×39 Å

Organism: NCBI:txid1563983